Protein AF-A0A7C6E2Y9-F1 (afdb_monomer_lite)

Sequence (94 aa):
MRIGDSSWHRVPPTGPAGPAEKPAEEFRAEDGADRVYLSRLSQALLLCGLPPARLEHLRSLVQSDAYEIPAAELSRRIVQFYLDISAEDTGGAG

Radius of gyration: 22.4 Å; chains: 1; bounding box: 49×65×45 Å

Structure (mmCIF, N/CA/C/O backbone):
data_AF-A0A7C6E2Y9-F1
#
_entry.id   AF-A0A7C6E2Y9-F1
#
loop_
_atom_site.group_PDB
_atom_site.id
_atom_site.type_symbol
_atom_site.label_atom_id
_atom_site.label_alt_id
_atom_site.label_comp_id
_atom_site.label_asym_id
_atom_site.label_entity_id
_atom_site.label_seq_id
_atom_site.pdbx_PDB_ins_code
_atom_site.Cartn_x
_atom_site.Cartn_y
_atom_site.Cartn_z
_atom_site.occupancy
_atom_site.B_iso_or_equiv
_atom_site.auth_seq_id
_atom_site.auth_comp_id
_atom_site.auth_asym_id
_atom_site.auth_atom_id
_atom_site.pdbx_PDB_model_num
ATOM 1 N N . MET A 1 1 ? 10.787 -52.455 0.255 1.00 40.25 1 MET A N 1
ATOM 2 C CA . MET A 1 1 ? 10.728 -51.156 -0.446 1.00 40.25 1 MET A CA 1
ATOM 3 C C . MET A 1 1 ? 9.285 -50.976 -0.899 1.00 40.25 1 MET A C 1
ATOM 5 O O . MET A 1 1 ? 8.841 -51.733 -1.749 1.00 40.25 1 MET A O 1
ATOM 9 N N . ARG A 1 2 ? 8.492 -50.158 -0.190 1.00 41.72 2 ARG A N 1
ATOM 10 C CA . ARG A 1 2 ? 7.037 -50.052 -0.409 1.00 41.72 2 ARG A CA 1
ATOM 11 C C . ARG A 1 2 ? 6.764 -49.046 -1.526 1.00 41.72 2 ARG A C 1
ATOM 13 O O . ARG A 1 2 ? 7.079 -47.874 -1.370 1.00 41.72 2 ARG A O 1
ATOM 20 N N . ILE A 1 3 ? 6.198 -49.532 -2.625 1.00 48.06 3 ILE A N 1
ATOM 21 C CA . ILE A 1 3 ? 5.593 -48.723 -3.684 1.00 48.06 3 ILE A CA 1
ATOM 22 C C . ILE A 1 3 ? 4.156 -48.477 -3.219 1.00 48.06 3 ILE A C 1
ATOM 24 O O . ILE A 1 3 ? 3.383 -49.423 -3.108 1.00 48.06 3 ILE A O 1
ATOM 28 N N . GLY A 1 4 ? 3.858 -47.245 -2.808 1.00 46.22 4 GLY A N 1
ATOM 29 C CA . GLY A 1 4 ? 2.525 -46.832 -2.375 1.00 46.22 4 GLY A CA 1
ATOM 30 C C . GLY A 1 4 ? 1.729 -46.283 -3.555 1.00 46.22 4 GLY A C 1
ATOM 31 O O . GLY A 1 4 ? 2.196 -45.3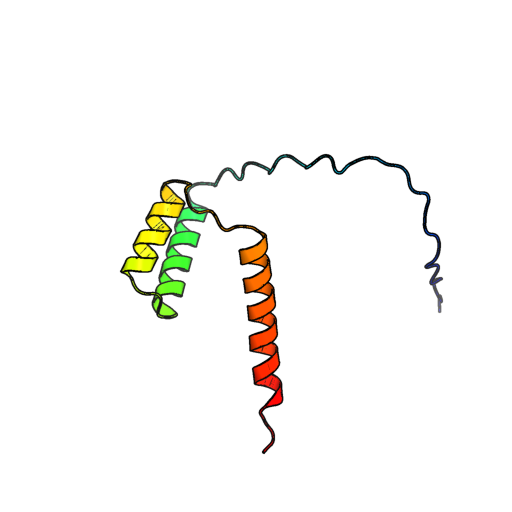80 -4.245 1.00 46.22 4 GLY A O 1
ATOM 32 N N . ASP A 1 5 ? 0.554 -46.867 -3.767 1.00 43.84 5 ASP A N 1
ATOM 33 C CA . ASP A 1 5 ? -0.467 -46.569 -4.769 1.00 43.84 5 ASP A CA 1
ATOM 34 C C . ASP A 1 5 ? -0.689 -45.080 -5.079 1.00 43.84 5 ASP A C 1
ATOM 36 O O . ASP A 1 5 ? -1.125 -44.294 -4.238 1.00 43.84 5 ASP A O 1
ATOM 40 N N . SER A 1 6 ? -0.503 -44.719 -6.350 1.00 53.34 6 SER A N 1
ATOM 41 C CA . SER A 1 6 ? -1.085 -43.518 -6.952 1.00 53.34 6 SER A CA 1
ATOM 42 C C . SER A 1 6 ? -2.477 -43.844 -7.489 1.00 53.34 6 SER A C 1
ATOM 44 O O . SER A 1 6 ? -2.649 -44.162 -8.661 1.00 53.34 6 SER A O 1
ATOM 46 N N . SER A 1 7 ? -3.480 -43.759 -6.618 1.00 47.72 7 SER A N 1
ATOM 47 C CA . SER A 1 7 ? -4.897 -43.855 -6.980 1.00 47.72 7 SER A CA 1
ATOM 48 C C . SER A 1 7 ? -5.504 -42.449 -7.082 1.00 47.72 7 SER A C 1
ATOM 50 O O . SER A 1 7 ? -6.326 -42.040 -6.261 1.00 47.72 7 SER A O 1
ATOM 52 N N . TRP A 1 8 ? -5.110 -41.692 -8.105 1.00 44.22 8 TRP A N 1
ATOM 53 C CA . TRP A 1 8 ? -5.866 -40.520 -8.542 1.00 44.22 8 TRP A CA 1
ATOM 54 C C . TRP A 1 8 ? -6.812 -40.970 -9.645 1.00 44.22 8 TRP A C 1
ATOM 56 O O . TRP A 1 8 ? -6.380 -41.055 -10.780 1.00 44.22 8 TRP A O 1
ATOM 66 N N . HIS A 1 9 ? -8.058 -41.312 -9.305 1.00 50.00 9 HIS A N 1
ATOM 67 C CA . HIS A 1 9 ? -9.244 -41.061 -10.138 1.00 50.00 9 HIS A CA 1
ATOM 68 C C . HIS A 1 9 ? -10.519 -41.544 -9.428 1.00 50.00 9 HIS A C 1
ATOM 70 O O . HIS A 1 9 ? -10.831 -42.732 -9.424 1.00 50.00 9 HIS A O 1
ATOM 76 N N . ARG A 1 10 ? -11.318 -40.595 -8.923 1.00 35.91 10 ARG A N 1
ATOM 77 C CA . ARG A 1 10 ? -12.778 -40.585 -9.123 1.00 35.91 10 ARG A CA 1
ATOM 78 C C . ARG A 1 10 ? -13.325 -39.168 -8.896 1.00 35.91 10 ARG A C 1
ATOM 80 O O . ARG A 1 10 ? -13.187 -38.606 -7.819 1.00 35.91 10 ARG A O 1
ATOM 87 N N . VAL A 1 11 ? -13.964 -38.626 -9.928 1.00 49.28 11 VAL A N 1
ATOM 88 C CA . VAL A 1 11 ? -14.779 -37.395 -9.964 1.00 49.28 11 VAL A CA 1
ATOM 89 C C . VAL A 1 11 ? -16.152 -37.831 -10.516 1.00 49.28 11 VAL A C 1
ATOM 91 O O . VAL A 1 11 ? -16.150 -38.750 -11.339 1.00 49.28 11 VAL A O 1
ATOM 94 N N . PRO A 1 12 ? -17.299 -37.168 -10.267 1.00 51.00 12 PRO A N 1
ATOM 95 C CA . PRO A 1 12 ? -17.934 -36.633 -9.051 1.00 51.00 12 PRO A CA 1
ATOM 96 C C . PRO A 1 12 ? -19.304 -37.346 -8.793 1.00 51.00 12 PRO A C 1
ATOM 98 O O . PRO A 1 12 ? -19.575 -38.388 -9.393 1.00 51.00 12 PRO A O 1
ATOM 101 N N . PRO A 1 13 ? -20.215 -36.796 -7.963 1.00 43.06 13 PRO A N 1
ATOM 102 C CA . PRO A 1 13 ? -21.423 -36.270 -8.601 1.00 43.06 13 PRO A CA 1
ATOM 103 C C . PRO A 1 13 ? -21.751 -34.835 -8.181 1.00 43.06 13 PRO A C 1
ATOM 105 O O . PRO A 1 13 ? -21.674 -34.444 -7.020 1.00 43.06 13 PRO A O 1
ATOM 108 N N . THR A 1 14 ? -22.141 -34.071 -9.191 1.00 50.03 14 THR A N 1
ATOM 109 C CA . THR A 1 14 ? -22.753 -32.749 -9.141 1.00 50.03 14 THR A CA 1
ATOM 110 C C . THR A 1 14 ? -23.971 -32.738 -8.213 1.00 50.03 14 THR A C 1
ATOM 112 O O . THR A 1 14 ? -24.909 -33.509 -8.409 1.00 50.03 14 THR A O 1
ATOM 115 N N . GLY A 1 15 ? -23.983 -31.825 -7.245 1.00 35.88 15 GLY A N 1
ATOM 116 C CA . GLY A 1 15 ? -25.158 -31.443 -6.466 1.00 35.88 15 GLY A CA 1
ATOM 117 C C . GLY A 1 15 ? -25.055 -29.954 -6.120 1.00 35.88 15 GLY A C 1
ATOM 118 O O . GLY A 1 15 ? -23.978 -29.521 -5.707 1.00 35.88 15 GLY A O 1
ATOM 119 N N . PRO A 1 16 ? -26.105 -29.141 -6.337 1.00 52.41 16 PRO A N 1
ATOM 120 C CA . PRO A 1 16 ? -26.031 -27.699 -6.170 1.00 52.41 16 PRO A CA 1
ATOM 121 C C . PRO A 1 16 ? -26.164 -27.357 -4.684 1.00 52.41 16 PRO A C 1
ATOM 123 O O . PRO A 1 16 ? -27.264 -27.254 -4.152 1.00 52.41 16 PRO A O 1
ATOM 126 N N . ALA A 1 17 ? -25.040 -27.180 -4.005 1.00 48.22 17 ALA A N 1
ATOM 127 C CA . ALA A 1 17 ? -24.998 -26.453 -2.746 1.00 48.22 17 ALA A CA 1
ATOM 128 C C . ALA A 1 17 ? -24.137 -25.223 -3.011 1.00 48.22 17 ALA A C 1
ATOM 130 O O . ALA A 1 17 ? -22.934 -25.341 -3.244 1.00 48.22 17 ALA A O 1
ATOM 131 N N . GLY A 1 18 ? -24.798 -24.069 -3.115 1.00 40.16 18 GLY A N 1
ATOM 132 C CA . GLY A 1 18 ? -24.152 -22.804 -3.438 1.00 40.16 18 GLY A CA 1
ATOM 133 C C . GLY A 1 18 ? -22.998 -22.503 -2.482 1.00 40.16 18 GLY A C 1
ATOM 134 O O . GLY A 1 18 ? -22.986 -23.010 -1.355 1.00 40.16 18 GLY A O 1
ATOM 135 N N . PRO A 1 19 ? -22.020 -21.689 -2.903 1.00 47.25 19 PRO A N 1
ATOM 136 C CA . PRO A 1 19 ? -21.057 -21.165 -1.961 1.00 47.25 19 PRO A CA 1
ATOM 137 C C . PRO A 1 19 ? -21.841 -20.302 -0.974 1.00 47.25 19 PRO A C 1
ATOM 139 O O . PRO A 1 19 ? -22.258 -19.192 -1.288 1.00 47.25 19 PRO A O 1
ATOM 142 N N . ALA A 1 20 ? -22.091 -20.850 0.215 1.00 46.22 20 ALA A N 1
ATOM 143 C CA . ALA A 1 20 ? -22.303 -20.043 1.395 1.00 46.22 20 ALA A CA 1
ATOM 144 C C . ALA A 1 20 ? -21.021 -19.227 1.541 1.00 46.22 20 ALA A C 1
ATOM 146 O O . ALA A 1 20 ? -19.989 -19.738 1.984 1.00 46.22 20 ALA A O 1
ATOM 147 N N . GLU A 1 21 ? -21.072 -18.002 1.026 1.00 49.41 21 GLU A N 1
ATOM 148 C CA . GLU A 1 21 ? -20.069 -16.977 1.236 1.00 49.41 21 GLU A CA 1
ATOM 149 C C . GLU A 1 21 ? -19.808 -16.950 2.738 1.00 49.41 21 GLU A C 1
ATOM 151 O O . GLU A 1 21 ? -20.695 -16.640 3.537 1.00 49.41 21 GLU A O 1
ATOM 156 N N . LYS A 1 22 ? -18.610 -17.386 3.145 1.00 47.38 22 LYS A N 1
ATOM 157 C CA . LYS A 1 22 ? -18.164 -17.142 4.510 1.00 47.38 22 LYS A CA 1
ATOM 158 C C . LYS A 1 22 ? -18.253 -15.628 4.698 1.00 47.38 22 LYS A C 1
ATOM 160 O O . LYS A 1 22 ? -17.649 -14.920 3.887 1.00 47.38 22 LYS A O 1
ATOM 165 N N . PRO A 1 23 ? -18.996 -15.128 5.700 1.00 47.56 23 PRO A N 1
ATOM 166 C CA . PRO A 1 23 ? -18.968 -13.709 5.996 1.00 47.56 23 PRO A CA 1
ATOM 167 C C . PRO A 1 23 ? -17.505 -13.345 6.227 1.00 47.56 23 PRO A C 1
ATOM 169 O O . PRO A 1 23 ? -16.805 -14.072 6.937 1.00 47.56 23 PRO A O 1
ATOM 172 N N . ALA A 1 24 ? -17.040 -12.300 5.542 1.00 55.69 24 ALA A N 1
ATOM 173 C CA . ALA A 1 24 ? -15.693 -11.784 5.703 1.00 55.69 24 ALA A CA 1
ATOM 174 C C . ALA A 1 24 ? -15.434 -11.641 7.205 1.00 55.69 24 ALA A C 1
ATOM 176 O O . ALA A 1 24 ? -16.155 -10.915 7.889 1.00 55.69 24 ALA A O 1
ATOM 177 N N . GLU A 1 25 ? -14.488 -12.423 7.727 1.00 51.75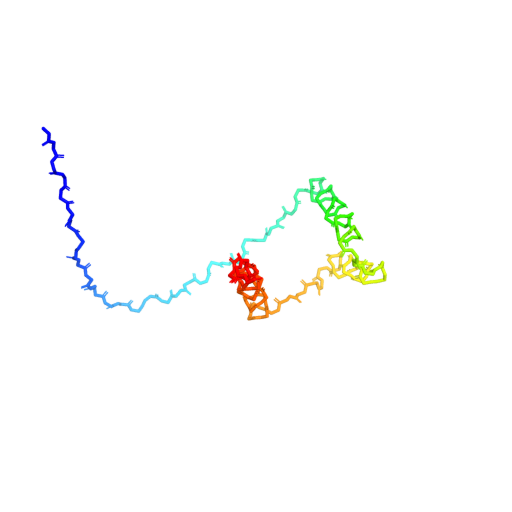 25 GLU A N 1
ATOM 178 C CA . GLU A 1 25 ? -14.053 -12.300 9.111 1.00 51.75 25 GLU A CA 1
ATOM 179 C C . GLU A 1 25 ? -13.616 -10.848 9.294 1.00 51.75 25 GLU A C 1
ATOM 181 O O . GLU A 1 25 ? -12.664 -10.390 8.661 1.00 51.75 25 GLU A O 1
ATOM 186 N N . GLU A 1 26 ? -14.394 -10.109 10.084 1.00 53.75 26 GLU A N 1
ATOM 187 C CA . GLU A 1 26 ? -14.140 -8.719 10.435 1.00 53.75 26 GLU A CA 1
ATOM 188 C C . GLU A 1 26 ? -12.786 -8.694 11.151 1.00 53.75 26 GLU A C 1
ATOM 190 O O . GLU A 1 26 ? -12.667 -9.089 12.315 1.00 53.75 26 GLU A O 1
ATOM 195 N N . PHE A 1 27 ? -11.739 -8.339 10.404 1.00 53.56 27 PHE A N 1
ATOM 196 C CA . PHE A 1 27 ? -10.359 -8.303 10.868 1.00 53.56 27 PHE A CA 1
ATOM 197 C C . PHE A 1 27 ? -10.250 -7.181 11.904 1.00 53.56 27 PHE A C 1
ATOM 199 O O . PHE A 1 27 ? -9.963 -6.029 11.585 1.00 53.56 27 PHE A O 1
ATOM 206 N N . ARG A 1 28 ? -10.551 -7.490 13.168 1.00 53.56 28 ARG A N 1
ATOM 207 C CA . ARG A 1 28 ? -10.330 -6.552 14.265 1.00 53.56 28 ARG A CA 1
ATOM 208 C C . ARG A 1 28 ? -8.834 -6.472 14.524 1.00 53.56 28 ARG A C 1
ATOM 210 O O . ARG A 1 28 ? -8.252 -7.377 15.114 1.00 53.56 28 ARG A O 1
ATOM 217 N N . ALA A 1 29 ? -8.249 -5.383 14.039 1.00 55.38 29 ALA A N 1
ATOM 218 C CA . ALA A 1 29 ? -6.871 -4.985 14.262 1.00 55.38 29 ALA A CA 1
ATOM 219 C C . ALA A 1 29 ? -6.503 -5.058 15.754 1.00 55.38 29 ALA A C 1
ATOM 221 O O . ALA A 1 29 ? -7.137 -4.414 16.593 1.00 55.38 29 ALA A O 1
ATOM 222 N N . GLU A 1 30 ? -5.450 -5.803 16.098 1.00 57.50 30 GLU A N 1
ATOM 223 C CA . GLU A 1 30 ? -4.758 -5.585 17.367 1.00 57.50 30 GLU A CA 1
ATOM 224 C C . GLU A 1 30 ? -3.974 -4.266 17.241 1.00 57.50 30 GLU A C 1
ATOM 226 O O . GLU A 1 30 ? -2.872 -4.218 16.691 1.00 57.50 30 GLU A O 1
ATOM 231 N N . ASP A 1 31 ? -4.577 -3.180 17.737 1.00 63.62 31 ASP A N 1
ATOM 232 C CA . ASP A 1 31 ? -4.229 -1.763 17.510 1.00 63.62 31 ASP A CA 1
ATOM 233 C C . ASP A 1 31 ? -2.731 -1.388 17.552 1.00 63.62 31 ASP A C 1
ATOM 235 O O . ASP A 1 31 ? -2.316 -0.388 16.959 1.00 63.62 31 ASP A O 1
ATOM 239 N N . GLY A 1 32 ? -1.898 -2.133 18.283 1.00 65.12 32 GLY A N 1
ATOM 240 C CA . GLY A 1 32 ? -0.471 -1.843 18.437 1.00 65.12 32 GLY A CA 1
ATOM 241 C C . GLY A 1 32 ? 0.406 -2.364 17.296 1.00 65.12 32 GLY A C 1
ATOM 242 O O . GLY A 1 32 ? 1.300 -1.650 16.832 1.00 65.12 32 GLY A O 1
ATOM 243 N N . ALA A 1 33 ? 0.166 -3.594 16.840 1.00 73.56 33 ALA A N 1
ATOM 244 C CA . ALA A 1 33 ? 1.003 -4.244 15.832 1.00 73.56 33 ALA A CA 1
ATOM 245 C C . ALA A 1 33 ? 0.801 -3.594 14.456 1.00 73.56 33 ALA A C 1
ATOM 247 O O . ALA A 1 33 ? 1.771 -3.245 13.774 1.00 73.56 33 ALA A O 1
ATOM 248 N N . ASP A 1 34 ? -0.451 -3.317 14.104 1.00 78.88 34 ASP A N 1
ATOM 249 C CA . ASP A 1 34 ? -0.824 -2.780 12.795 1.00 78.88 34 ASP A CA 1
ATOM 250 C C . ASP A 1 34 ? -0.277 -1.370 12.569 1.00 78.88 34 ASP A C 1
ATOM 252 O O . ASP A 1 34 ? 0.191 -1.044 11.477 1.00 78.88 34 ASP A O 1
ATOM 256 N N . ARG A 1 35 ? -0.191 -0.549 13.621 1.00 80.94 35 ARG A N 1
ATOM 257 C CA . ARG A 1 35 ? 0.448 0.776 13.543 1.00 80.94 35 ARG A CA 1
ATOM 258 C C . ARG A 1 35 ? 1.930 0.687 13.187 1.00 80.94 35 ARG A C 1
ATOM 260 O O . ARG A 1 35 ? 2.424 1.490 12.392 1.00 80.94 35 ARG A O 1
ATOM 267 N N . VAL A 1 36 ? 2.647 -0.287 13.750 1.00 86.56 36 VAL A N 1
ATOM 268 C CA . VAL A 1 36 ? 4.067 -0.508 13.438 1.00 86.56 36 VAL A CA 1
ATOM 269 C C . VAL A 1 36 ? 4.224 -1.015 12.005 1.00 86.56 36 VAL A C 1
ATOM 271 O O . VAL A 1 36 ? 5.089 -0.514 11.282 1.00 86.56 36 VAL A O 1
ATOM 274 N N . TYR A 1 37 ? 3.377 -1.949 11.564 1.00 87.00 37 TYR A N 1
ATOM 275 C CA . TYR A 1 37 ? 3.394 -2.451 10.187 1.00 87.00 37 TYR A CA 1
ATOM 276 C C . TYR A 1 37 ? 3.085 -1.355 9.163 1.00 87.00 37 TYR A C 1
ATOM 278 O O . TYR A 1 37 ? 3.842 -1.197 8.206 1.00 87.00 37 TYR A O 1
ATOM 286 N N . LEU A 1 38 ? 2.057 -0.535 9.390 1.00 86.38 38 LEU A N 1
ATOM 287 C CA . LEU A 1 38 ? 1.704 0.582 8.507 1.00 86.38 38 LEU A CA 1
ATOM 288 C C . LEU A 1 38 ? 2.793 1.661 8.462 1.00 86.38 38 LEU A C 1
ATOM 290 O O . LEU A 1 38 ? 3.051 2.246 7.405 1.00 86.38 38 LEU A O 1
ATOM 294 N N . SER A 1 39 ? 3.476 1.905 9.583 1.00 88.19 39 SER A N 1
ATOM 295 C CA . SER A 1 39 ? 4.621 2.819 9.636 1.00 88.19 39 SER A CA 1
ATOM 296 C C . SER A 1 39 ? 5.800 2.302 8.804 1.00 88.19 39 SER A C 1
ATOM 298 O O . SER A 1 39 ? 6.337 3.027 7.962 1.00 88.19 39 SER A O 1
ATOM 300 N N . ARG A 1 40 ? 6.155 1.020 8.962 1.00 91.38 40 ARG A N 1
ATOM 301 C CA . ARG A 1 40 ? 7.214 0.374 8.168 1.00 91.38 40 ARG A CA 1
ATOM 302 C C . ARG A 1 40 ? 6.869 0.336 6.681 1.00 91.38 40 ARG A C 1
ATOM 304 O O . ARG A 1 40 ? 7.713 0.671 5.855 1.00 91.38 40 ARG A O 1
ATOM 311 N N . LEU A 1 41 ? 5.626 -0.003 6.342 1.00 90.31 41 LEU A N 1
ATOM 312 C CA . LEU A 1 41 ? 5.138 -0.004 4.964 1.00 90.31 41 LEU A CA 1
ATOM 313 C C . LEU A 1 41 ? 5.227 1.394 4.345 1.00 90.31 41 LEU A C 1
ATOM 315 O O . LEU A 1 41 ? 5.713 1.548 3.230 1.00 90.31 41 LEU A O 1
ATOM 319 N N . SER A 1 42 ? 4.828 2.425 5.090 1.00 90.69 42 SER A N 1
ATOM 320 C CA . SER A 1 42 ? 4.951 3.810 4.638 1.00 90.69 42 SER A CA 1
ATOM 321 C C . SER A 1 42 ? 6.397 4.191 4.311 1.00 90.69 42 SER A C 1
ATOM 323 O O . SER A 1 42 ? 6.644 4.834 3.295 1.00 90.69 42 SER A O 1
ATOM 325 N N . GLN A 1 43 ? 7.357 3.795 5.155 1.00 91.75 43 GLN A N 1
ATOM 326 C CA . GLN A 1 43 ? 8.778 4.040 4.892 1.00 91.75 43 GLN A CA 1
ATOM 327 C C . GLN A 1 43 ? 9.253 3.311 3.635 1.00 91.75 43 GLN A C 1
ATOM 329 O O . GLN A 1 43 ? 9.907 3.925 2.797 1.00 91.75 43 GLN A O 1
ATOM 334 N N . ALA A 1 44 ? 8.888 2.037 3.470 1.00 93.00 44 ALA A N 1
ATOM 335 C CA . ALA A 1 44 ? 9.243 1.266 2.281 1.00 93.00 44 ALA A CA 1
ATOM 336 C C . ALA A 1 44 ? 8.706 1.920 0.997 1.00 93.00 44 ALA A C 1
ATOM 338 O O . ALA A 1 44 ? 9.445 2.073 0.029 1.00 93.00 44 ALA A O 1
ATOM 339 N N . LEU A 1 45 ? 7.456 2.390 1.009 1.00 90.94 45 LEU A N 1
ATOM 340 C CA . LEU A 1 45 ? 6.847 3.062 -0.141 1.00 90.94 45 LEU A CA 1
ATOM 341 C C . LEU A 1 45 ? 7.580 4.356 -0.525 1.00 90.94 45 LEU A C 1
ATOM 343 O O . LEU A 1 45 ? 7.785 4.602 -1.712 1.00 90.94 45 LEU A O 1
ATOM 347 N N . LEU A 1 46 ? 8.014 5.159 0.453 1.00 91.31 46 LEU A N 1
ATOM 348 C CA . LEU A 1 46 ? 8.826 6.354 0.184 1.00 91.31 46 LEU A CA 1
ATOM 349 C C . LEU A 1 46 ? 10.185 5.993 -0.422 1.00 91.31 46 LEU A C 1
ATOM 351 O O . LEU A 1 46 ? 10.621 6.645 -1.368 1.00 91.31 46 LEU A O 1
ATOM 355 N N . LEU A 1 47 ? 10.837 4.943 0.088 1.00 92.88 47 LEU A N 1
ATOM 356 C CA . LEU A 1 47 ? 12.117 4.460 -0.443 1.00 92.88 47 LEU A CA 1
ATOM 357 C C . LEU A 1 47 ? 11.987 3.925 -1.875 1.00 92.88 47 LEU A C 1
ATOM 359 O O . LEU A 1 47 ? 12.899 4.103 -2.676 1.00 92.88 47 LEU A O 1
A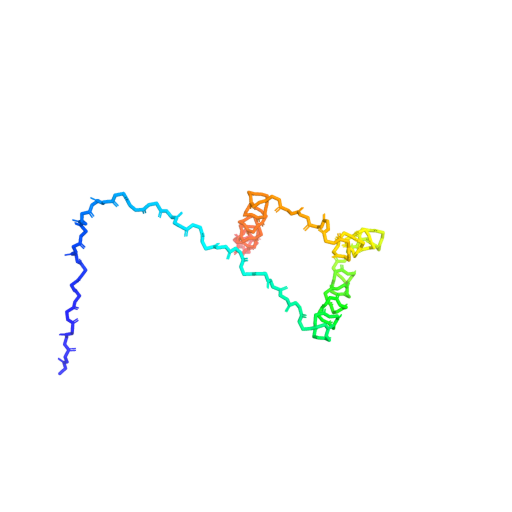TOM 363 N N . CYS A 1 48 ? 10.840 3.342 -2.224 1.00 90.25 48 CYS A N 1
ATOM 364 C CA . CYS A 1 48 ? 10.509 2.928 -3.589 1.00 90.25 48 CYS A CA 1
ATOM 365 C C . CYS A 1 48 ? 10.081 4.094 -4.504 1.00 90.25 48 CYS A C 1
ATOM 367 O O . CYS A 1 48 ? 9.663 3.857 -5.635 1.00 90.25 48 CYS A O 1
ATOM 369 N N . GLY A 1 49 ? 10.162 5.346 -4.039 1.00 91.69 49 GLY A N 1
ATOM 370 C CA . GLY A 1 49 ? 9.872 6.533 -4.845 1.00 91.69 49 GLY A CA 1
ATOM 371 C C . GLY A 1 49 ? 8.394 6.920 -4.915 1.00 91.69 49 GLY A C 1
ATOM 372 O O . GLY A 1 49 ? 8.018 7.723 -5.772 1.00 91.69 49 GLY A O 1
ATOM 373 N N . LEU A 1 50 ? 7.535 6.393 -4.031 1.00 92.56 50 LEU A N 1
ATOM 374 C CA . LEU A 1 50 ? 6.146 6.843 -3.962 1.00 92.56 50 LEU A CA 1
ATOM 375 C C . LEU A 1 50 ? 6.101 8.329 -3.552 1.00 92.56 50 LEU A C 1
ATOM 377 O O . LEU A 1 50 ? 6.672 8.696 -2.522 1.00 92.56 50 LEU A O 1
ATOM 381 N N . PRO A 1 51 ? 5.385 9.196 -4.293 1.00 94.31 51 PRO A N 1
ATOM 382 C CA . PRO A 1 51 ? 5.272 10.603 -3.933 1.00 94.31 51 PRO A CA 1
ATOM 383 C C . PRO A 1 51 ? 4.643 10.791 -2.539 1.00 94.31 51 PRO A C 1
ATOM 385 O O . PRO A 1 51 ? 3.599 10.186 -2.270 1.00 94.31 51 PRO A O 1
ATOM 388 N N . PRO A 1 52 ? 5.179 11.684 -1.681 1.00 91.25 52 PRO A N 1
ATOM 389 C CA . PRO A 1 52 ? 4.656 11.902 -0.329 1.00 91.25 52 PRO A CA 1
ATOM 390 C C . PRO A 1 52 ? 3.168 12.264 -0.296 1.00 91.25 52 PRO A C 1
ATOM 392 O O . PRO A 1 52 ? 2.416 11.719 0.502 1.00 91.25 52 PRO A O 1
ATOM 395 N N . ALA A 1 53 ? 2.707 13.110 -1.224 1.00 92.69 53 ALA A N 1
ATOM 396 C CA . ALA A 1 53 ? 1.294 13.483 -1.323 1.00 92.69 53 ALA A CA 1
ATOM 397 C C . ALA A 1 53 ? 0.380 12.273 -1.583 1.00 92.69 53 ALA A C 1
ATOM 399 O O . ALA A 1 53 ? -0.729 12.193 -1.058 1.00 92.69 53 ALA A O 1
ATOM 400 N N . ARG A 1 54 ? 0.858 11.302 -2.370 1.00 91.94 54 ARG A N 1
ATOM 401 C CA . ARG A 1 54 ? 0.113 10.072 -2.638 1.00 91.94 54 ARG A CA 1
ATOM 402 C C . ARG A 1 54 ? 0.103 9.149 -1.426 1.00 91.94 54 ARG A C 1
ATOM 404 O O . ARG A 1 54 ? -0.918 8.521 -1.167 1.00 91.94 54 ARG A O 1
ATOM 411 N N . LEU A 1 55 ? 1.202 9.088 -0.678 1.00 93.12 55 LEU A N 1
ATOM 412 C CA . LEU A 1 55 ? 1.250 8.345 0.577 1.00 93.12 55 LEU A CA 1
ATOM 413 C C . LEU A 1 55 ? 0.275 8.917 1.614 1.00 93.12 55 LEU A C 1
ATOM 415 O O . LEU A 1 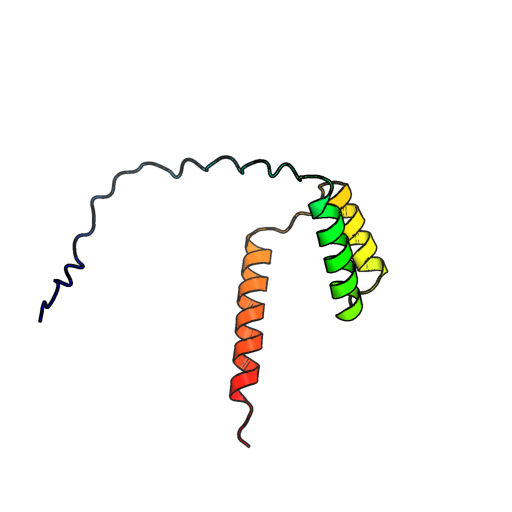55 ? -0.458 8.151 2.230 1.00 93.12 55 LEU A O 1
ATOM 419 N N . GLU A 1 56 ? 0.227 10.240 1.779 1.00 93.25 56 GLU A N 1
ATOM 420 C CA . GLU A 1 56 ? -0.721 10.884 2.701 1.00 93.25 56 GLU A CA 1
ATOM 421 C C . GLU A 1 56 ? -2.174 10.630 2.299 1.00 93.25 56 GLU A C 1
ATOM 423 O O . GLU A 1 56 ? -3.015 10.323 3.143 1.00 93.25 56 GLU A O 1
ATOM 428 N N . HIS A 1 57 ? -2.466 10.654 0.998 1.00 92.19 57 HIS A N 1
ATOM 429 C CA . HIS A 1 57 ? -3.786 10.283 0.505 1.00 92.19 57 HIS A CA 1
ATOM 430 C C . HIS A 1 57 ? -4.151 8.830 0.857 1.00 92.19 57 HIS A C 1
ATOM 432 O O . HIS A 1 57 ? -5.238 8.579 1.371 1.00 92.19 57 HIS A O 1
ATOM 438 N N . LEU A 1 58 ? -3.234 7.877 0.654 1.00 91.00 58 LEU A N 1
ATOM 439 C CA . LEU A 1 58 ? -3.448 6.472 1.023 1.00 91.00 58 LEU A CA 1
ATOM 440 C C . LEU A 1 58 ? -3.641 6.292 2.533 1.00 91.00 58 LEU A C 1
ATOM 442 O O . LEU A 1 58 ? -4.522 5.547 2.950 1.00 91.00 58 LEU A O 1
ATOM 446 N N . ARG A 1 59 ? -2.863 7.003 3.357 1.00 89.75 59 ARG A N 1
ATOM 447 C CA . ARG A 1 59 ? -3.019 6.996 4.820 1.00 89.75 59 ARG A CA 1
ATOM 448 C C . ARG A 1 59 ? -4.398 7.486 5.236 1.00 89.75 59 ARG A C 1
ATOM 450 O O . ARG A 1 59 ? -5.028 6.841 6.066 1.00 89.75 59 ARG A O 1
ATOM 457 N N . SER A 1 60 ? -4.872 8.576 4.633 1.00 92.00 60 SER A N 1
ATOM 458 C CA . SER A 1 60 ? -6.214 9.099 4.887 1.00 92.00 60 SER A CA 1
ATOM 459 C C . SER A 1 60 ? -7.292 8.072 4.546 1.00 92.00 60 SER A C 1
ATOM 461 O O . SER A 1 60 ? -8.197 7.885 5.350 1.00 92.00 60 SER A O 1
ATOM 463 N N . LEU A 1 61 ? -7.189 7.398 3.394 1.00 91.44 61 LEU A N 1
ATOM 464 C CA . LEU A 1 61 ? -8.166 6.388 2.974 1.00 91.44 61 LEU A CA 1
ATOM 465 C C . LEU A 1 61 ? -8.191 5.177 3.912 1.00 91.44 61 LEU A C 1
ATOM 467 O O . LEU A 1 61 ? -9.265 4.687 4.240 1.00 91.44 61 LEU A O 1
ATOM 471 N N . VAL A 1 62 ? -7.025 4.706 4.363 1.00 88.50 62 VAL A N 1
ATOM 472 C CA . VAL A 1 62 ? -6.931 3.583 5.311 1.00 88.50 62 VAL A CA 1
ATOM 473 C C . VAL A 1 62 ? -7.485 3.976 6.684 1.00 88.50 62 VAL A C 1
ATOM 475 O O . VAL A 1 62 ? -8.219 3.208 7.289 1.00 88.50 62 VAL A O 1
ATOM 478 N N . GLN A 1 63 ? -7.179 5.181 7.174 1.00 87.69 63 GLN A N 1
ATOM 479 C CA . GLN A 1 63 ? -7.683 5.667 8.466 1.00 87.69 63 GLN A CA 1
ATOM 480 C C . GLN A 1 63 ? -9.197 5.895 8.475 1.00 87.69 63 GLN A C 1
ATOM 482 O O . GLN A 1 63 ? -9.821 5.765 9.524 1.00 87.69 63 GLN A O 1
ATOM 487 N N . SER A 1 64 ? -9.778 6.259 7.331 1.00 91.12 64 SER A N 1
ATOM 488 C CA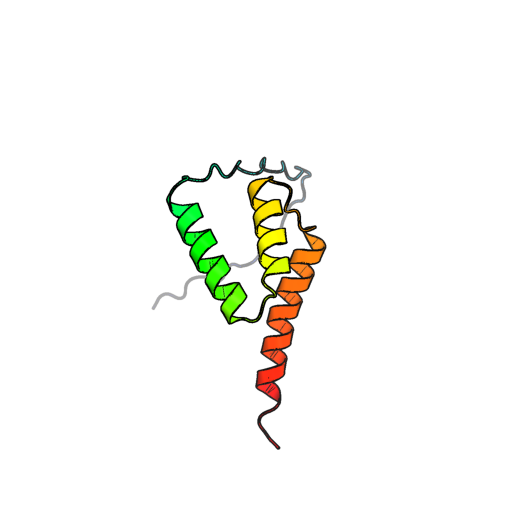 . SER A 1 64 ? -11.219 6.469 7.185 1.00 91.12 64 SER A CA 1
ATOM 489 C C . SER A 1 64 ? -11.978 5.217 6.745 1.00 91.12 64 SER A C 1
ATOM 491 O O . SER A 1 64 ? -13.150 5.346 6.404 1.00 91.12 64 SER A O 1
ATOM 493 N N . ASP A 1 65 ? -11.313 4.060 6.669 1.00 88.69 65 ASP A N 1
ATOM 494 C CA . ASP A 1 65 ? -11.873 2.803 6.148 1.00 88.69 65 ASP A CA 1
ATOM 495 C C . ASP A 1 65 ? -12.513 2.947 4.749 1.00 88.69 65 ASP A C 1
ATOM 497 O O . ASP A 1 65 ? -13.481 2.290 4.392 1.00 88.69 65 ASP A O 1
ATOM 501 N N . ALA A 1 66 ? -11.976 3.866 3.941 1.00 91.25 66 ALA A N 1
ATOM 502 C CA . ALA A 1 66 ? -12.454 4.173 2.591 1.00 91.25 66 ALA A CA 1
ATOM 503 C C . ALA A 1 66 ? -11.502 3.646 1.506 1.00 91.25 66 ALA A C 1
ATOM 505 O O . ALA A 1 66 ? -11.634 3.973 0.324 1.00 91.25 66 ALA A O 1
ATOM 506 N N . TYR A 1 67 ? -10.481 2.886 1.906 1.00 88.56 67 TYR A N 1
ATOM 507 C CA . TYR A 1 67 ? -9.531 2.291 0.984 1.00 88.56 67 TYR A CA 1
ATOM 508 C C . TYR A 1 67 ? -10.102 1.005 0.387 1.00 88.56 67 TYR A C 1
ATOM 510 O O . TYR A 1 67 ? -9.955 -0.077 0.948 1.00 88.56 67 TYR A O 1
ATOM 518 N N . GLU A 1 68 ? -10.699 1.123 -0.794 1.00 90.00 68 GLU A N 1
ATOM 519 C CA . GLU A 1 68 ? -11.198 -0.020 -1.552 1.00 90.00 68 GLU A CA 1
ATOM 520 C C . GLU A 1 68 ? -10.445 -0.185 -2.874 1.00 90.00 68 GLU A C 1
ATOM 522 O O . GLU A 1 68 ? -10.216 0.768 -3.625 1.00 90.00 68 GLU A O 1
ATOM 527 N N . ILE A 1 69 ? -10.080 -1.428 -3.188 1.00 89.00 69 ILE A N 1
ATOM 528 C CA . ILE A 1 69 ? -9.610 -1.819 -4.516 1.00 89.00 69 ILE A CA 1
ATOM 529 C C . ILE A 1 69 ? -10.550 -2.910 -5.032 1.00 89.00 69 ILE A C 1
ATOM 531 O O . ILE A 1 69 ? -10.675 -3.947 -4.378 1.00 89.00 69 ILE A O 1
ATOM 535 N N . PRO A 1 70 ? -11.163 -2.742 -6.219 1.00 90.94 70 PRO A N 1
ATOM 536 C CA . PRO A 1 70 ? -11.947 -3.805 -6.831 1.00 90.94 70 PRO A CA 1
ATOM 537 C C . PRO A 1 70 ? -11.108 -5.072 -7.000 1.00 90.94 70 PRO A C 1
ATOM 539 O O . PRO A 1 70 ? -9.992 -5.011 -7.521 1.00 90.94 70 PRO A O 1
ATOM 542 N N . ALA A 1 71 ? -11.656 -6.231 -6.629 1.00 86.62 71 ALA A N 1
ATOM 543 C CA . ALA A 1 71 ? -10.928 -7.501 -6.673 1.00 86.62 71 ALA A CA 1
ATOM 544 C C . ALA A 1 71 ? -10.294 -7.771 -8.050 1.00 86.62 71 ALA A C 1
ATOM 546 O O . ALA A 1 71 ? -9.132 -8.156 -8.127 1.00 86.62 71 ALA A O 1
ATOM 547 N N . ALA A 1 72 ? -11.011 -7.467 -9.137 1.00 92.06 72 ALA A N 1
ATOM 548 C CA . ALA A 1 72 ? -10.501 -7.608 -10.500 1.00 92.06 72 ALA A CA 1
ATOM 549 C C . ALA A 1 72 ? -9.243 -6.760 -10.772 1.00 92.06 72 ALA A C 1
ATOM 551 O O . ALA A 1 72 ? -8.317 -7.224 -11.438 1.00 92.06 72 ALA A O 1
ATOM 552 N N . GLU A 1 73 ? -9.180 -5.538 -10.238 1.00 91.38 73 GLU A N 1
ATOM 553 C CA . GLU A 1 73 ? -8.017 -4.658 -10.390 1.00 91.38 73 GLU A CA 1
ATOM 554 C C . GLU A 1 73 ? -6.829 -5.167 -9.568 1.00 91.38 73 GLU A C 1
ATOM 556 O O . GLU A 1 73 ? -5.698 -5.168 -10.057 1.00 91.38 73 GLU A O 1
ATOM 561 N N . LEU A 1 74 ? -7.077 -5.654 -8.347 1.00 90.44 74 LEU A N 1
ATOM 562 C CA . LEU A 1 74 ? -6.042 -6.276 -7.523 1.00 90.44 74 LEU A CA 1
ATOM 563 C C . LEU A 1 74 ? -5.477 -7.531 -8.203 1.00 90.44 74 LEU A C 1
ATOM 565 O O . LEU A 1 74 ? -4.261 -7.656 -8.345 1.00 90.44 74 LEU A O 1
ATOM 569 N N . SER A 1 75 ? -6.347 -8.424 -8.683 1.00 91.50 75 SER A N 1
ATOM 570 C CA . SER A 1 75 ? -5.945 -9.637 -9.400 1.00 91.50 75 SER A CA 1
ATOM 571 C C . SER A 1 75 ? -5.115 -9.310 -10.637 1.00 91.50 75 SER A C 1
ATOM 573 O O . SER A 1 75 ? -4.063 -9.913 -10.839 1.00 91.50 75 SER A O 1
ATOM 575 N N . ARG A 1 76 ? -5.535 -8.316 -11.432 1.00 93.62 76 ARG A N 1
ATOM 576 C CA . ARG A 1 76 ? -4.780 -7.871 -12.608 1.00 93.62 76 ARG A CA 1
ATOM 577 C C . ARG A 1 76 ? -3.372 -7.410 -12.231 1.00 93.62 76 ARG A C 1
ATOM 579 O O . ARG A 1 76 ? -2.417 -7.821 -12.880 1.00 93.62 76 ARG A O 1
ATOM 586 N N . ARG A 1 77 ? -3.235 -6.592 -11.182 1.00 91.62 77 ARG A N 1
ATOM 587 C CA . ARG A 1 77 ? -1.933 -6.069 -10.731 1.00 91.62 77 ARG A CA 1
ATOM 588 C C . ARG A 1 77 ? -1.006 -7.159 -10.209 1.00 91.62 77 ARG A C 1
ATOM 590 O O . ARG A 1 77 ? 0.181 -7.118 -10.504 1.00 91.62 77 ARG A O 1
ATOM 597 N N . ILE A 1 78 ? -1.539 -8.131 -9.468 1.00 91.44 78 ILE A N 1
ATOM 598 C CA . ILE A 1 78 ? -0.752 -9.266 -8.970 1.00 91.44 78 ILE A CA 1
ATOM 599 C C . ILE A 1 78 ? -0.228 -10.096 -10.144 1.00 91.44 78 ILE A C 1
ATOM 601 O O . ILE A 1 78 ? 0.960 -10.395 -10.196 1.00 91.44 78 ILE A O 1
ATOM 605 N N . VAL A 1 79 ? -1.093 -10.437 -11.105 1.00 93.44 79 VAL A N 1
ATOM 606 C CA . VAL A 1 79 ? -0.681 -11.194 -12.296 1.00 93.44 79 VAL A CA 1
ATOM 607 C C . VAL A 1 79 ? 0.376 -10.423 -13.083 1.00 93.44 79 VAL A C 1
ATOM 609 O O . VAL A 1 79 ? 1.412 -10.989 -13.416 1.00 93.44 79 VAL A O 1
ATOM 612 N N . GLN A 1 80 ? 0.148 -9.130 -13.329 1.00 92.12 80 GLN A N 1
ATOM 613 C CA . GLN A 1 80 ? 1.095 -8.281 -14.046 1.00 92.12 80 GLN A CA 1
ATOM 614 C C . GLN A 1 80 ? 2.467 -8.241 -13.361 1.00 92.12 80 GLN A C 1
ATOM 616 O O . GLN A 1 80 ? 3.473 -8.441 -14.027 1.00 92.12 80 GLN A O 1
ATOM 621 N N . PHE A 1 81 ? 2.508 -8.081 -12.037 1.00 89.81 81 PHE A N 1
ATOM 622 C CA . PHE A 1 81 ? 3.755 -8.079 -11.271 1.00 89.81 81 PHE A CA 1
ATOM 623 C C . PHE A 1 81 ? 4.601 -9.339 -11.511 1.00 89.81 81 PHE A C 1
ATOM 625 O O . PHE A 1 81 ? 5.800 -9.241 -11.756 1.00 89.81 81 PHE A O 1
ATOM 632 N N . TYR A 1 82 ? 3.988 -10.526 -11.490 1.00 89.88 82 TYR A N 1
ATOM 633 C CA . TYR A 1 82 ? 4.718 -11.775 -11.731 1.00 89.88 82 TYR A CA 1
ATOM 634 C C . TYR A 1 82 ? 5.141 -11.963 -13.192 1.00 89.88 82 TYR A C 1
ATOM 636 O O . TYR A 1 82 ? 6.181 -12.571 -13.455 1.00 89.88 82 TYR A O 1
ATOM 644 N N . LEU A 1 83 ? 4.359 -11.452 -14.144 1.00 91.75 83 LEU A N 1
ATOM 645 C CA . LEU A 1 83 ? 4.719 -11.499 -15.561 1.00 91.75 83 LEU A CA 1
ATOM 646 C C . LEU A 1 83 ? 5.886 -10.561 -15.883 1.00 91.75 83 LEU A C 1
ATOM 648 O O . LEU A 1 83 ? 6.795 -10.970 -16.601 1.00 91.75 83 LEU A O 1
ATOM 652 N N . ASP A 1 84 ? 5.894 -9.356 -15.313 1.00 86.06 84 ASP A N 1
ATOM 653 C CA . ASP A 1 84 ? 6.955 -8.368 -15.529 1.00 86.06 84 ASP A CA 1
ATOM 654 C C . ASP A 1 84 ? 8.300 -8.869 -14.966 1.00 86.06 84 ASP A C 1
ATOM 656 O O . ASP A 1 84 ? 9.324 -8.753 -15.633 1.00 86.06 84 ASP A O 1
ATOM 660 N N . ILE A 1 85 ? 8.292 -9.546 -13.809 1.00 73.50 85 ILE A N 1
ATOM 661 C CA . ILE A 1 85 ? 9.489 -10.203 -13.245 1.00 73.50 85 ILE A CA 1
ATOM 662 C C . ILE A 1 85 ? 9.988 -11.343 -14.147 1.00 73.50 85 ILE A C 1
ATOM 664 O O . ILE A 1 85 ? 11.189 -11.530 -14.313 1.00 73.50 85 ILE A O 1
ATOM 668 N N . SER A 1 86 ? 9.074 -12.099 -14.764 1.00 63.25 86 SER A N 1
ATOM 669 C CA . SER A 1 86 ? 9.438 -13.230 -15.633 1.00 63.25 86 SER A CA 1
ATOM 670 C C . SER A 1 86 ? 10.051 -12.784 -16.969 1.00 63.25 86 SER A C 1
ATOM 672 O O . SER A 1 86 ? 10.743 -13.564 -17.623 1.00 63.25 86 SER A O 1
ATOM 674 N N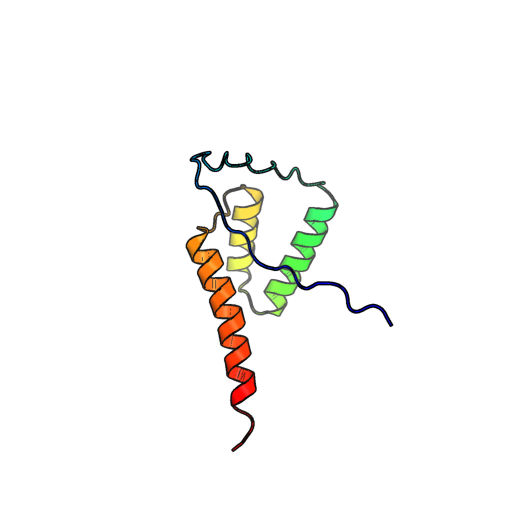 . ALA A 1 87 ? 9.796 -11.543 -17.395 1.00 61.38 87 ALA A N 1
ATOM 675 C CA . ALA A 1 87 ? 10.339 -10.990 -18.632 1.00 61.38 87 ALA A CA 1
ATOM 676 C C . ALA A 1 87 ? 11.817 -10.577 -18.493 1.00 61.38 87 ALA A C 1
ATOM 678 O O . ALA A 1 87 ? 12.579 -10.725 -19.449 1.00 61.38 87 ALA A O 1
ATOM 679 N N . GLU A 1 88 ? 12.246 -10.126 -17.310 1.00 59.06 88 GLU A N 1
ATOM 680 C CA . GLU A 1 88 ? 13.630 -9.687 -17.065 1.00 59.06 88 GLU A CA 1
ATOM 681 C C . GLU A 1 88 ? 14.643 -10.852 -17.068 1.00 59.06 88 GLU A C 1
ATOM 683 O O . GLU A 1 88 ? 15.789 -10.664 -17.478 1.00 59.06 88 GLU A O 1
ATOM 688 N N . ASP A 1 89 ? 14.216 -12.079 -16.747 1.00 58.72 89 ASP A N 1
ATOM 689 C CA . ASP A 1 89 ? 15.081 -13.274 -16.712 1.00 58.72 89 ASP A CA 1
ATOM 690 C C . ASP A 1 89 ? 15.431 -13.856 -18.100 1.00 58.72 89 ASP A C 1
ATOM 692 O O . ASP A 1 89 ? 16.293 -14.729 -18.214 1.00 58.72 89 ASP A O 1
ATOM 696 N N . THR A 1 90 ? 14.805 -13.382 -19.185 1.00 57.66 90 THR A N 1
ATOM 697 C CA . THR A 1 90 ? 15.017 -13.928 -20.547 1.00 57.66 90 THR A CA 1
ATOM 698 C C . THR A 1 90 ? 15.862 -13.041 -21.473 1.00 57.66 90 THR A C 1
ATOM 700 O O . THR A 1 90 ? 16.148 -13.440 -22.601 1.00 57.66 90 THR A O 1
ATOM 703 N N . GLY A 1 91 ? 16.320 -11.872 -21.006 1.00 55.41 91 GLY A N 1
ATOM 704 C CA . GLY A 1 91 ? 17.086 -10.896 -21.802 1.00 55.41 91 GLY A CA 1
ATOM 705 C C . GLY A 1 91 ? 18.615 -10.942 -21.659 1.00 55.41 91 GLY A C 1
ATOM 706 O O . GLY A 1 91 ? 19.299 -10.078 -22.201 1.00 55.41 91 GLY A O 1
ATOM 707 N N . GLY A 1 92 ? 19.171 -11.914 -20.930 1.00 52.12 92 GLY A N 1
ATOM 708 C CA . GLY A 1 92 ? 20.604 -12.017 -20.622 1.00 52.12 92 GLY A CA 1
ATOM 709 C C . GLY A 1 92 ? 21.394 -12.978 -21.516 1.00 52.12 92 GLY A C 1
ATOM 710 O O . GLY A 1 92 ? 22.084 -13.847 -20.994 1.00 52.12 92 GLY A O 1
ATOM 711 N N . ALA A 1 93 ? 21.292 -12.863 -22.842 1.00 48.38 93 ALA A N 1
ATOM 712 C CA . ALA A 1 93 ? 22.236 -13.477 -23.783 1.00 48.38 93 ALA A CA 1
ATOM 713 C C . ALA A 1 93 ? 22.166 -12.758 -25.140 1.00 48.38 93 ALA A C 1
ATOM 715 O O . ALA A 1 93 ? 21.291 -13.037 -25.959 1.00 48.38 93 ALA A O 1
ATOM 716 N N . GLY A 1 94 ? 23.095 -11.830 -25.362 1.00 39.94 94 GLY A N 1
ATOM 717 C CA . GLY A 1 94 ? 23.294 -11.125 -26.627 1.00 39.94 94 GLY A CA 1
ATOM 718 C C . GLY A 1 94 ? 24.561 -10.298 -26.587 1.00 39.94 94 GLY A C 1
ATOM 719 O O . GLY A 1 94 ? 24.528 -9.252 -25.908 1.00 39.94 94 GLY A O 1
#

Foldseek 3Di:
DDDDDPPPDDDDDDDDDDPPPDPPPPPDDPVPPVVVVLVVVLVVCVVVVNDPVVSVVCVVCVVVVNDDDPPVRVVVVVVVVVVVVVVVVPPPDD

pLDDT: mean 72.52, std 20.3, range [35.88, 94.31]

Secondary structure (DSSP, 8-state):
------------------------------HHHHHHHHHHHHHHHHHTT--HHHHHHHHHHHHTT-----HHHHHHHHHHHHHHHHHHTT----